Protein AF-A0A935QU55-F1 (afdb_monomer_lite)

Structure (mmCIF, N/CA/C/O backbone):
data_AF-A0A935QU55-F1
#
_entry.id   AF-A0A935QU55-F1
#
loop_
_atom_site.group_PDB
_atom_site.id
_atom_site.type_symbol
_atom_site.label_atom_id
_atom_site.label_alt_id
_atom_site.label_comp_id
_atom_site.label_asym_id
_atom_site.label_entity_id
_atom_site.label_seq_id
_atom_site.pdbx_PDB_ins_code
_atom_site.Cartn_x
_atom_site.Cartn_y
_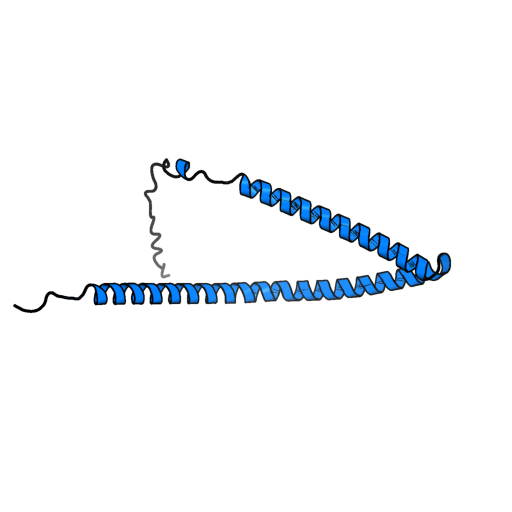atom_site.Cartn_z
_atom_site.occupancy
_atom_site.B_iso_or_equiv
_atom_site.auth_seq_id
_atom_site.auth_comp_id
_atom_site.auth_asym_id
_atom_site.auth_atom_id
_atom_site.pdbx_PDB_model_num
ATOM 1 N N . MET A 1 1 ? -25.331 12.089 71.304 1.00 41.28 1 MET A N 1
ATOM 2 C CA . MET A 1 1 ? -25.604 12.658 69.969 1.00 41.28 1 MET A CA 1
ATOM 3 C C . MET A 1 1 ? -24.265 12.873 69.279 1.00 41.28 1 MET A C 1
ATOM 5 O O . MET A 1 1 ? -23.640 13.890 69.527 1.00 41.28 1 MET A O 1
ATOM 9 N N . ALA A 1 2 ? -23.755 11.894 68.534 1.00 47.22 2 ALA A N 1
ATOM 10 C CA . ALA A 1 2 ? -22.492 12.050 67.809 1.00 47.22 2 ALA A CA 1
ATOM 11 C C . ALA A 1 2 ? -22.422 11.027 66.672 1.00 47.22 2 ALA A C 1
ATOM 13 O O . ALA A 1 2 ? -21.916 9.934 66.881 1.00 47.22 2 ALA A O 1
ATOM 14 N N . GLN A 1 3 ? -22.991 11.348 65.506 1.00 45.97 3 GLN A N 1
ATOM 15 C CA . GLN A 1 3 ? -22.664 10.676 64.240 1.00 45.97 3 GLN A CA 1
ATOM 16 C C . GLN A 1 3 ? -23.390 11.362 63.079 1.00 45.97 3 GLN A C 1
ATOM 18 O O . GLN A 1 3 ? -24.391 10.865 62.576 1.00 45.97 3 GLN A O 1
ATOM 23 N N . GLN A 1 4 ? -22.927 12.542 62.668 1.00 50.06 4 GLN A N 1
ATOM 24 C CA . GLN A 1 4 ? -23.382 13.120 61.400 1.00 50.06 4 GLN A CA 1
ATOM 25 C C . GLN A 1 4 ? -22.373 14.113 60.821 1.00 50.06 4 GLN A C 1
ATOM 27 O O . GLN A 1 4 ? -22.711 15.214 60.423 1.00 50.06 4 GLN A O 1
ATOM 32 N N . GLU A 1 5 ? -21.116 13.688 60.736 1.00 47.00 5 GLU A N 1
ATOM 33 C CA . GLU A 1 5 ? -20.174 14.238 59.761 1.00 47.00 5 GLU A CA 1
ATOM 34 C C . GLU A 1 5 ? -19.566 13.061 58.999 1.00 47.00 5 GLU A C 1
ATOM 36 O O . GLU A 1 5 ? -18.398 12.709 59.142 1.00 47.00 5 GLU A O 1
ATOM 41 N N . LEU A 1 6 ? -20.400 12.378 58.208 1.00 55.19 6 LEU A N 1
ATOM 42 C CA . LEU A 1 6 ? -19.879 11.591 57.094 1.00 55.19 6 LEU A CA 1
ATOM 43 C C . LEU A 1 6 ? -19.304 12.610 56.110 1.00 55.19 6 LEU A C 1
ATOM 45 O O . LEU A 1 6 ? -20.033 13.205 55.320 1.00 55.19 6 LEU A O 1
ATOM 49 N N . SER A 1 7 ? -18.007 12.873 56.276 1.00 61.59 7 SER A N 1
ATOM 50 C CA . SER A 1 7 ? -17.203 13.795 55.483 1.00 61.59 7 SER A CA 1
ATOM 51 C C . SER A 1 7 ? -17.566 13.677 54.006 1.00 61.59 7 SER A C 1
ATOM 53 O O . SER A 1 7 ? -17.504 12.593 53.424 1.00 61.59 7 SER A O 1
ATOM 55 N N . VAL A 1 8 ? -17.888 14.807 53.379 1.00 64.75 8 VAL A N 1
ATOM 56 C CA . VAL A 1 8 ? -18.099 14.932 51.927 1.00 64.75 8 VAL A CA 1
ATOM 57 C C . VAL A 1 8 ? -16.943 14.289 51.140 1.00 64.75 8 VAL A C 1
ATOM 59 O O . VAL A 1 8 ? -17.157 13.743 50.058 1.00 64.75 8 VAL A O 1
ATOM 62 N N . SER A 1 9 ? -15.734 14.236 51.716 1.00 65.50 9 SER A N 1
ATOM 63 C CA . SER A 1 9 ? -14.580 13.560 51.115 1.00 65.50 9 SER A CA 1
ATOM 64 C C . SER A 1 9 ? -14.739 12.035 51.015 1.00 65.50 9 SER A C 1
ATOM 66 O O . SER A 1 9 ? -14.249 11.445 50.057 1.00 65.50 9 SER A O 1
ATOM 68 N N . GLN A 1 10 ? -15.450 11.382 51.942 1.00 69.50 10 GLN A N 1
ATOM 69 C CA . GLN A 1 10 ? -15.731 9.941 51.864 1.00 69.50 10 GLN A CA 1
ATOM 70 C C . GLN A 1 10 ? -16.739 9.613 50.759 1.00 69.50 10 GLN A C 1
ATOM 72 O O . GLN A 1 10 ? -16.643 8.559 50.132 1.00 69.50 10 GLN A O 1
ATOM 77 N N . ILE A 1 11 ? -17.688 10.514 50.495 1.00 75.06 11 ILE A N 1
ATOM 78 C CA . ILE A 1 11 ? -18.664 10.357 49.411 1.00 75.06 11 ILE A CA 1
ATOM 79 C C . ILE A 1 11 ? -17.966 10.530 48.060 1.00 75.06 11 ILE A C 1
ATOM 81 O O . ILE A 1 11 ? -18.133 9.689 47.183 1.00 75.06 11 ILE A O 1
ATOM 85 N N . ILE A 1 12 ? -17.125 11.560 47.916 1.00 75.38 12 ILE A N 1
ATOM 86 C CA . ILE A 1 12 ? -16.336 11.788 46.696 1.00 75.38 12 ILE A CA 1
ATOM 87 C C . ILE A 1 12 ? -15.397 10.607 46.430 1.00 75.38 12 ILE A C 1
ATOM 89 O O . ILE A 1 12 ? -15.357 10.125 45.304 1.00 75.38 12 ILE A O 1
ATOM 93 N N . SER A 1 13 ? -14.714 10.085 47.457 1.00 74.81 13 SER A N 1
ATOM 94 C CA . SER A 1 13 ? -13.863 8.893 47.314 1.00 74.81 13 SER A CA 1
ATOM 95 C C . SER A 1 13 ? -14.654 7.695 46.789 1.00 74.81 13 SER A C 1
ATOM 97 O O . SER A 1 13 ? -14.228 7.060 45.835 1.00 74.81 13 SER A O 1
ATOM 99 N N . ARG A 1 14 ? -15.848 7.430 47.337 1.00 74.88 14 ARG A N 1
ATOM 100 C CA . ARG A 1 14 ? -16.702 6.324 46.874 1.00 74.88 14 ARG A CA 1
ATOM 101 C C . ARG A 1 14 ? -17.232 6.515 45.456 1.00 74.88 14 ARG A C 1
ATOM 103 O O . ARG A 1 14 ? -17.393 5.533 44.741 1.00 74.88 14 ARG A O 1
ATOM 110 N N . VAL A 1 15 ? -17.523 7.751 45.054 1.00 77.69 15 VAL A N 1
ATOM 111 C CA . VAL A 1 15 ? -17.960 8.068 43.687 1.00 77.69 15 VAL A CA 1
ATOM 112 C C . VAL A 1 15 ? -16.808 7.869 42.704 1.00 77.69 15 VAL A C 1
ATOM 114 O O . VAL A 1 15 ? -17.007 7.241 41.671 1.00 77.69 15 VAL A O 1
ATOM 117 N N . VAL A 1 16 ? -15.600 8.328 43.043 1.00 79.00 16 VAL A N 1
ATOM 118 C CA . VAL A 1 16 ? -14.394 8.117 42.227 1.00 79.00 16 VAL A CA 1
ATOM 119 C C . VAL A 1 16 ? -14.055 6.630 42.116 1.00 79.00 16 VAL A C 1
ATOM 121 O O . VAL A 1 16 ? -13.799 6.165 41.010 1.00 79.00 16 VAL A O 1
ATOM 124 N N . ASP A 1 17 ? -14.142 5.870 43.210 1.00 81.00 17 ASP A N 1
ATOM 125 C CA . ASP A 1 17 ? -13.927 4.418 43.193 1.00 81.00 17 ASP A CA 1
ATOM 126 C C . ASP A 1 17 ? -14.980 3.695 42.334 1.00 81.00 17 ASP A C 1
ATOM 128 O O . ASP A 1 17 ? -14.648 2.796 41.562 1.00 81.00 17 ASP A O 1
ATOM 132 N N . ALA A 1 18 ? -16.249 4.115 42.399 1.00 75.19 18 ALA A N 1
ATOM 133 C CA . ALA A 1 18 ? -17.320 3.548 41.577 1.00 75.19 18 ALA A CA 1
ATOM 134 C C . ALA A 1 18 ? -17.167 3.883 40.080 1.00 75.19 18 ALA A C 1
ATOM 136 O O . ALA A 1 18 ? -17.412 3.026 39.230 1.00 75.19 18 ALA A O 1
ATOM 137 N N . LEU A 1 19 ? -16.731 5.105 39.750 1.00 73.56 19 LEU A N 1
ATOM 138 C CA . LEU A 1 19 ? -16.392 5.516 38.382 1.00 73.56 19 LEU A CA 1
ATOM 139 C C . LEU A 1 19 ? -15.165 4.764 37.855 1.00 73.56 19 LEU A C 1
ATOM 141 O O . LEU A 1 19 ? -15.168 4.334 36.704 1.00 73.56 19 LEU A O 1
ATOM 145 N N . GLY A 1 20 ? -14.147 4.569 38.696 1.00 78.12 20 GLY A N 1
ATOM 146 C CA . GLY A 1 20 ? -12.972 3.761 38.378 1.00 78.12 20 GLY A CA 1
ATOM 147 C C . GLY A 1 20 ? -13.358 2.324 38.036 1.00 78.12 20 GLY A C 1
ATOM 148 O O . GLY A 1 20 ? -12.997 1.836 36.969 1.00 78.12 20 GLY A O 1
ATOM 149 N N . ALA A 1 21 ? -14.190 1.696 38.871 1.00 79.31 21 ALA A N 1
ATOM 150 C CA . ALA A 1 21 ? -14.698 0.349 38.624 1.00 79.31 21 ALA A CA 1
ATOM 151 C C . ALA A 1 21 ? -15.539 0.257 37.337 1.00 79.31 21 ALA A C 1
ATOM 153 O O . ALA A 1 21 ? -15.423 -0.717 36.599 1.00 79.31 21 ALA A O 1
ATOM 154 N N . GLN A 1 22 ? -16.360 1.267 37.022 1.00 77.44 22 GLN A N 1
ATOM 155 C CA . GLN A 1 22 ? -17.114 1.308 35.761 1.00 77.44 22 GLN A CA 1
ATOM 156 C C . GLN A 1 22 ? -16.216 1.452 34.530 1.00 77.44 22 GLN A C 1
ATOM 158 O O . GLN A 1 22 ? -16.452 0.785 33.523 1.00 77.44 22 GLN A O 1
ATOM 163 N N . LEU A 1 23 ? -15.199 2.312 34.597 1.00 76.19 23 LEU A N 1
ATOM 164 C CA . LEU A 1 23 ? -14.233 2.499 33.516 1.00 76.19 23 LEU A CA 1
ATOM 165 C C . LEU A 1 23 ? -13.395 1.242 33.290 1.00 76.19 23 LEU A C 1
ATOM 167 O O . LEU A 1 23 ? -13.126 0.891 32.145 1.00 76.19 23 LEU A O 1
ATOM 171 N N . GLU A 1 24 ? -13.015 0.548 34.359 1.00 84.00 24 GLU A N 1
ATOM 172 C CA . GLU A 1 24 ? -12.276 -0.711 34.283 1.00 84.00 24 GLU A CA 1
ATOM 173 C C . GLU A 1 24 ? -13.118 -1.806 33.613 1.00 84.00 24 GLU A C 1
ATOM 175 O O . GLU A 1 24 ? -12.647 -2.459 32.683 1.00 84.00 24 GLU A O 1
ATOM 180 N N . LEU A 1 25 ? -14.403 -1.902 33.966 1.00 82.12 25 LEU A N 1
ATOM 181 C CA . LEU A 1 25 ? -15.357 -2.825 33.343 1.00 82.12 25 LEU A CA 1
ATOM 182 C C . LEU A 1 25 ? -15.588 -2.507 31.858 1.00 82.12 25 LEU A C 1
ATOM 184 O O . LEU A 1 25 ? -15.609 -3.411 31.023 1.00 82.12 25 LEU A O 1
ATOM 188 N N . GLN A 1 26 ? -15.718 -1.223 31.503 1.00 77.38 26 GLN A N 1
ATOM 189 C CA . GLN A 1 26 ? -15.825 -0.797 30.103 1.00 77.38 26 GLN A CA 1
ATOM 190 C C . GLN A 1 26 ? -14.535 -1.059 29.322 1.00 77.38 26 GLN A C 1
ATOM 192 O O . GLN A 1 26 ? -14.600 -1.490 28.175 1.00 77.38 26 GLN A O 1
ATOM 197 N N . ALA A 1 27 ? -13.366 -0.848 29.927 1.00 75.50 27 ALA A N 1
ATOM 198 C CA . ALA A 1 27 ? -12.081 -1.132 29.301 1.00 75.50 27 ALA A CA 1
ATOM 199 C C . ALA A 1 27 ? -11.865 -2.638 29.092 1.00 75.50 27 ALA A C 1
ATOM 201 O O . ALA A 1 27 ? -11.277 -3.041 28.087 1.00 75.50 27 ALA A O 1
ATOM 202 N N . GLU A 1 28 ? -12.342 -3.471 30.014 1.00 80.56 28 GLU A N 1
ATOM 203 C CA . GLU A 1 28 ? -12.268 -4.927 29.915 1.00 80.56 28 GLU A CA 1
ATOM 204 C C . GLU A 1 28 ? -13.215 -5.472 28.837 1.00 80.56 28 GLU A C 1
ATOM 206 O O . GLU A 1 28 ? -12.783 -6.255 27.991 1.00 80.56 28 GLU A O 1
ATOM 211 N N . LEU A 1 29 ? -14.454 -4.972 28.772 1.00 78.94 29 LEU A N 1
ATOM 212 C CA . LEU A 1 29 ? -15.395 -5.250 27.678 1.00 78.94 29 LEU A CA 1
ATOM 213 C C . LEU A 1 29 ? -14.845 -4.799 26.323 1.00 78.94 29 LEU A C 1
ATOM 215 O O . LEU A 1 29 ? -14.841 -5.576 25.371 1.00 78.94 29 LEU A O 1
ATOM 219 N N . PHE A 1 30 ? -14.307 -3.581 26.252 1.00 74.56 30 PHE A N 1
ATOM 220 C CA . PHE A 1 30 ? -13.718 -3.039 25.031 1.00 74.56 30 PHE A CA 1
ATOM 221 C C . PHE A 1 30 ? -12.510 -3.859 24.569 1.00 74.56 30 PHE A C 1
ATOM 223 O O . PHE A 1 30 ? -12.366 -4.130 23.380 1.00 74.56 30 PHE A O 1
ATOM 230 N N . LYS A 1 31 ? -11.657 -4.314 25.496 1.00 76.50 31 LYS A N 1
ATOM 231 C CA . LYS A 1 31 ? -10.545 -5.226 25.191 1.00 76.50 31 LYS A CA 1
ATOM 232 C C . LYS A 1 31 ? -11.029 -6.593 24.726 1.00 76.50 31 LYS A C 1
ATOM 234 O O . LYS A 1 31 ? -10.454 -7.130 23.782 1.00 76.50 31 LYS A O 1
ATOM 239 N N . ALA A 1 32 ? -12.047 -7.158 25.369 1.00 78.75 32 ALA A N 1
ATOM 240 C CA . ALA A 1 32 ? -12.604 -8.449 24.984 1.00 78.75 32 ALA A CA 1
ATOM 241 C C . ALA A 1 32 ? -13.173 -8.387 23.558 1.00 78.75 32 ALA A C 1
ATOM 243 O O . ALA A 1 32 ? -12.802 -9.203 22.711 1.00 78.75 32 ALA A O 1
ATOM 244 N N . GLU A 1 33 ? -13.963 -7.353 23.268 1.00 74.69 33 GLU A N 1
ATOM 245 C CA . GLU A 1 33 ? -14.580 -7.113 21.963 1.00 74.69 33 GLU A CA 1
ATOM 246 C C . GLU A 1 33 ? -13.532 -6.800 20.881 1.00 74.69 33 GLU A C 1
ATOM 248 O O . GLU A 1 33 ? -13.571 -7.385 19.797 1.00 74.69 33 GLU A O 1
ATOM 253 N N . LEU A 1 34 ? -12.510 -5.990 21.194 1.00 76.19 34 LEU A N 1
ATOM 254 C CA . LEU A 1 34 ? -11.364 -5.762 20.307 1.00 76.19 34 LEU A CA 1
ATOM 255 C C . LEU A 1 34 ? -10.561 -7.029 20.045 1.00 76.19 34 LEU A C 1
ATOM 257 O O . LEU A 1 34 ? -10.130 -7.232 18.917 1.00 76.19 34 LEU A O 1
ATOM 261 N N . SER A 1 35 ? -10.327 -7.875 21.049 1.00 78.94 35 SER A N 1
ATOM 262 C CA . SER A 1 35 ? -9.543 -9.102 20.867 1.00 78.94 35 SER A CA 1
ATOM 263 C C . SER A 1 35 ? -10.266 -10.095 19.958 1.00 78.94 35 SER A C 1
ATOM 265 O O . SER A 1 35 ? -9.653 -10.711 19.084 1.00 78.94 35 SER A O 1
ATOM 267 N N . GLN A 1 36 ? -11.586 -10.189 20.108 1.00 73.31 36 GLN A N 1
ATOM 268 C CA . GLN A 1 36 ? -12.427 -11.083 19.328 1.00 73.31 36 GLN A CA 1
ATOM 269 C C . GLN A 1 36 ? -12.619 -10.547 17.902 1.00 73.31 36 GLN A C 1
ATOM 271 O O . GLN A 1 36 ? -12.514 -11.301 16.928 1.00 73.31 36 GLN A O 1
ATOM 276 N N . GLY A 1 37 ? -12.780 -9.228 17.768 1.00 71.56 37 GLY A N 1
ATOM 277 C CA . GLY A 1 37 ? -12.771 -8.530 16.486 1.00 71.56 37 GLY A CA 1
ATOM 278 C C . GLY A 1 37 ? -11.423 -8.630 15.768 1.00 71.56 37 GLY A C 1
ATOM 279 O O . GLY A 1 37 ? -11.386 -8.952 14.588 1.00 71.56 37 GLY A O 1
ATOM 280 N N . MET A 1 38 ? -10.296 -8.445 16.462 1.00 72.06 38 MET A N 1
ATOM 281 C CA . MET A 1 38 ? -8.955 -8.558 15.871 1.00 72.06 38 MET A CA 1
ATOM 282 C C . MET A 1 38 ? -8.619 -9.981 15.451 1.00 72.06 38 MET A C 1
ATOM 284 O O . MET A 1 38 ? -7.957 -10.142 14.434 1.00 72.06 38 MET A O 1
ATOM 288 N N . SER A 1 39 ? -9.038 -11.009 16.191 1.00 77.94 39 SER A N 1
ATOM 289 C CA . SER A 1 39 ? -8.729 -12.398 15.827 1.00 77.94 39 SER A CA 1
ATOM 290 C C . SER A 1 39 ? -9.393 -12.804 14.509 1.00 77.94 39 SER A C 1
ATOM 292 O O . SER A 1 39 ? -8.743 -13.400 13.649 1.00 77.94 39 SER A O 1
ATOM 294 N N . THR A 1 40 ? -10.654 -12.414 14.324 1.00 77.50 40 THR A N 1
ATOM 295 C CA . THR A 1 40 ? -11.404 -12.661 13.086 1.00 77.50 40 THR A CA 1
ATOM 296 C C . THR A 1 40 ? -10.869 -11.815 11.929 1.00 77.50 40 THR A C 1
ATOM 298 O O . THR A 1 40 ? -10.565 -12.355 10.868 1.00 77.50 40 THR A O 1
ATOM 301 N N . LEU A 1 41 ? -10.606 -10.522 12.156 1.00 73.00 41 LEU A N 1
ATOM 302 C CA . LEU A 1 41 ? -9.975 -9.661 11.149 1.00 73.00 41 LEU A CA 1
ATOM 303 C C . LEU A 1 41 ? -8.578 -10.157 10.756 1.00 73.00 41 LEU A C 1
ATOM 305 O O . LEU A 1 41 ? -8.211 -10.101 9.589 1.00 73.00 41 LEU A O 1
ATOM 309 N N . ALA A 1 42 ? -7.791 -10.653 11.712 1.00 73.88 42 ALA A N 1
ATOM 310 C CA . ALA A 1 42 ? -6.465 -11.197 11.448 1.00 73.88 42 ALA A CA 1
ATOM 311 C C . ALA A 1 42 ? -6.539 -12.470 10.599 1.00 73.88 42 ALA A C 1
ATOM 313 O O . ALA A 1 42 ? -5.722 -12.629 9.695 1.00 73.88 42 ALA A O 1
ATOM 314 N N . GLN A 1 43 ? -7.518 -13.347 10.843 1.00 82.12 43 GLN A N 1
ATOM 315 C CA . GLN A 1 43 ? -7.738 -14.538 10.019 1.00 82.12 43 GLN A CA 1
ATOM 316 C C . GLN A 1 43 ? -8.112 -14.202 8.576 1.00 82.12 43 GLN A C 1
ATOM 318 O O . GLN A 1 43 ? -7.645 -14.896 7.678 1.00 82.12 43 GLN A O 1
ATOM 323 N N . ASP A 1 44 ? -8.864 -13.127 8.344 1.00 79.50 44 ASP A N 1
ATOM 324 C CA . ASP A 1 44 ? -9.236 -12.692 6.992 1.00 79.50 44 ASP A CA 1
ATOM 325 C C . ASP A 1 44 ? -8.126 -11.886 6.300 1.00 79.50 44 ASP A C 1
ATOM 327 O O . ASP A 1 44 ? -7.896 -12.005 5.093 1.00 79.50 44 ASP A O 1
ATOM 331 N N . LEU A 1 45 ? -7.378 -11.085 7.061 1.00 83.69 45 LEU A N 1
ATOM 332 C CA . LEU A 1 45 ? -6.267 -10.295 6.539 1.00 83.69 45 LEU A CA 1
ATOM 333 C C . LEU A 1 45 ? -5.044 -11.147 6.205 1.00 83.69 45 LEU A C 1
ATOM 335 O O . LEU A 1 45 ? -4.303 -10.792 5.292 1.00 83.69 45 LEU A O 1
ATOM 339 N N . LEU A 1 46 ? -4.809 -12.254 6.910 1.00 84.44 46 LEU A N 1
ATOM 340 C CA . LEU A 1 46 ? -3.645 -13.110 6.685 1.00 84.44 46 LEU A CA 1
ATOM 341 C C . LEU A 1 46 ? -3.589 -13.709 5.262 1.00 84.44 46 LEU A C 1
ATOM 343 O O . LEU A 1 46 ? -2.565 -13.524 4.596 1.00 84.44 46 LEU A O 1
ATOM 347 N N . PRO A 1 47 ? -4.644 -14.366 4.732 1.00 84.12 47 PRO A N 1
ATOM 348 C CA . PRO A 1 47 ? -4.653 -14.848 3.355 1.00 84.12 47 PRO A CA 1
ATOM 349 C C . PRO A 1 47 ? -4.635 -13.693 2.350 1.00 84.12 47 PRO A C 1
ATOM 351 O O . PRO A 1 47 ? -3.995 -13.818 1.309 1.00 84.12 47 PRO A O 1
ATOM 354 N N . MET A 1 48 ? -5.260 -12.553 2.664 1.00 81.50 48 MET A N 1
ATOM 355 C CA . MET A 1 48 ? -5.229 -11.358 1.813 1.00 81.50 48 MET A CA 1
ATOM 356 C C . MET A 1 48 ? -3.809 -10.781 1.697 1.00 81.50 48 MET A C 1
ATOM 358 O O . MET A 1 48 ? -3.357 -10.441 0.604 1.00 81.50 48 MET A O 1
ATOM 362 N N . ALA A 1 49 ? -3.075 -10.714 2.809 1.00 82.25 49 ALA A N 1
ATOM 363 C CA . ALA A 1 49 ? -1.695 -10.247 2.858 1.00 82.25 49 ALA A CA 1
ATOM 364 C C . ALA A 1 49 ? -0.751 -11.208 2.123 1.00 82.25 49 ALA A C 1
ATOM 366 O O . ALA A 1 49 ? 0.086 -10.765 1.337 1.00 82.25 49 ALA A O 1
ATOM 367 N N . LEU A 1 50 ? -0.925 -12.520 2.315 1.00 88.81 50 LEU A N 1
ATOM 368 C CA . LEU A 1 50 ? -0.201 -13.553 1.569 1.00 88.81 50 LEU A CA 1
ATOM 369 C C . LEU A 1 50 ? -0.478 -13.458 0.067 1.00 88.81 50 LEU A C 1
ATOM 371 O O . LEU A 1 50 ? 0.462 -13.418 -0.725 1.00 88.81 50 LEU A O 1
ATOM 375 N N . ALA A 1 51 ? -1.747 -13.361 -0.330 1.00 85.75 51 ALA A N 1
ATOM 376 C CA . ALA A 1 51 ? -2.135 -13.187 -1.725 1.00 85.75 51 ALA A CA 1
ATOM 377 C C . ALA A 1 51 ? -1.514 -11.915 -2.317 1.00 85.75 51 ALA A C 1
ATOM 379 O O . ALA A 1 51 ? -0.946 -11.965 -3.405 1.00 85.75 51 ALA A O 1
ATOM 380 N N . GLY A 1 52 ? -1.539 -10.801 -1.579 1.00 88.12 52 GLY A N 1
ATOM 381 C CA . GLY A 1 52 ? -0.892 -9.551 -1.974 1.00 88.12 52 GLY A CA 1
ATOM 382 C C . GLY A 1 52 ? 0.619 -9.695 -2.168 1.00 88.12 52 GLY A C 1
ATOM 383 O O . GLY A 1 52 ? 1.154 -9.230 -3.175 1.00 88.12 52 GLY A O 1
ATOM 384 N N . ALA A 1 53 ? 1.308 -10.391 -1.260 1.00 85.56 53 ALA A N 1
ATOM 385 C CA . ALA A 1 53 ? 2.744 -10.642 -1.363 1.00 85.56 53 ALA A CA 1
ATOM 386 C C . ALA A 1 53 ? 3.095 -11.514 -2.582 1.00 85.56 53 ALA A C 1
ATOM 388 O O . ALA A 1 53 ? 3.984 -11.160 -3.358 1.00 85.56 53 ALA A O 1
ATOM 389 N N . PHE A 1 54 ? 2.368 -12.615 -2.798 1.00 89.19 54 PHE A N 1
ATOM 390 C CA . PHE A 1 54 ? 2.553 -13.480 -3.968 1.00 89.19 54 PHE A CA 1
ATOM 391 C C . PHE A 1 54 ? 2.244 -12.755 -5.277 1.00 89.19 54 PHE A C 1
ATOM 393 O O . PHE A 1 54 ? 2.984 -12.901 -6.251 1.00 89.19 54 PHE A O 1
ATOM 400 N N . PHE A 1 55 ? 1.192 -11.939 -5.299 1.00 90.31 55 PHE A N 1
ATOM 401 C CA . PHE A 1 55 ? 0.841 -11.139 -6.466 1.00 90.31 55 PHE A CA 1
ATOM 402 C C . PHE A 1 55 ? 1.927 -10.105 -6.775 1.00 90.31 55 PHE A C 1
ATOM 404 O O . PHE A 1 55 ? 2.346 -9.979 -7.924 1.00 90.31 55 PHE A O 1
ATOM 411 N N . GLY A 1 56 ? 2.447 -9.421 -5.751 1.00 89.12 56 GLY A N 1
ATOM 412 C CA . GLY A 1 56 ? 3.569 -8.495 -5.891 1.00 89.12 56 GLY A CA 1
ATOM 413 C C . GLY A 1 56 ? 4.825 -9.180 -6.430 1.00 89.12 56 GLY A C 1
ATOM 414 O O . GLY A 1 56 ? 5.483 -8.652 -7.325 1.00 89.12 56 GLY A O 1
ATOM 415 N N . LEU A 1 57 ? 5.128 -10.386 -5.950 1.00 90.31 57 LEU A N 1
ATOM 416 C CA . LEU A 1 57 ? 6.282 -11.159 -6.406 1.00 90.31 57 LEU A CA 1
ATOM 417 C C . LEU A 1 57 ? 6.114 -11.653 -7.851 1.00 90.31 57 LEU A C 1
ATOM 419 O O . LEU A 1 57 ? 7.037 -11.539 -8.653 1.00 90.31 57 LEU A O 1
ATOM 423 N N . GLY A 1 58 ? 4.927 -12.135 -8.224 1.00 89.00 58 GLY A N 1
ATOM 424 C CA . GLY A 1 58 ? 4.617 -12.491 -9.611 1.00 89.00 58 GLY A CA 1
ATOM 425 C C . GLY A 1 58 ? 4.689 -11.284 -10.548 1.00 89.00 58 GLY A C 1
ATOM 426 O O . GLY A 1 58 ? 5.221 -11.379 -11.653 1.00 89.00 58 GLY A O 1
ATOM 427 N N . TYR A 1 59 ? 4.219 -10.127 -10.086 1.00 88.94 59 TYR A N 1
ATOM 428 C CA . TYR A 1 59 ? 4.247 -8.882 -10.841 1.00 88.94 59 TYR A CA 1
ATOM 429 C C . TYR A 1 59 ? 5.667 -8.363 -11.101 1.00 88.94 59 TYR A C 1
ATOM 431 O O . TYR A 1 59 ? 5.977 -7.944 -12.221 1.00 88.94 59 TYR A O 1
ATOM 439 N N . THR A 1 60 ? 6.552 -8.406 -10.100 1.00 88.75 60 THR A N 1
ATOM 440 C CA . THR A 1 60 ? 7.957 -8.012 -10.283 1.00 88.75 60 THR A CA 1
ATOM 441 C C . THR A 1 60 ? 8.668 -8.959 -11.240 1.00 88.75 60 THR A C 1
ATOM 443 O O . THR A 1 60 ? 9.369 -8.495 -12.138 1.00 88.75 60 THR A O 1
ATOM 446 N N . LEU A 1 61 ? 8.420 -10.267 -11.129 1.00 90.44 61 LEU A N 1
ATOM 447 C CA . LEU A 1 61 ? 8.966 -11.265 -12.049 1.00 90.44 61 LEU A CA 1
ATOM 448 C C . LEU A 1 61 ? 8.479 -11.043 -13.487 1.00 90.44 61 LEU A C 1
ATOM 450 O O . LEU A 1 61 ? 9.285 -11.043 -14.416 1.00 90.44 61 LEU A O 1
ATOM 454 N N . ALA A 1 62 ? 7.181 -10.789 -13.669 1.00 88.00 62 ALA A N 1
ATOM 455 C CA . ALA A 1 62 ? 6.599 -10.465 -14.969 1.00 88.00 62 ALA A CA 1
ATOM 456 C C . ALA A 1 62 ? 7.191 -9.172 -15.547 1.00 88.00 62 ALA A C 1
ATOM 458 O O . ALA A 1 62 ? 7.551 -9.134 -16.722 1.00 88.00 62 ALA A O 1
ATOM 459 N N . SER A 1 63 ? 7.363 -8.139 -14.717 1.00 88.56 63 SER A N 1
ATOM 460 C CA . SER A 1 63 ? 7.979 -6.873 -15.124 1.00 88.56 63 SER A CA 1
ATOM 461 C C . SER A 1 63 ? 9.423 -7.075 -15.582 1.00 88.56 63 SER A C 1
ATOM 463 O O . SER A 1 63 ? 9.786 -6.615 -16.659 1.00 88.56 63 SER A O 1
ATOM 465 N N . VAL A 1 64 ? 10.235 -7.817 -14.825 1.00 87.38 64 VAL A N 1
ATOM 466 C CA . VAL A 1 64 ? 11.621 -8.144 -15.204 1.00 87.38 64 VAL A CA 1
ATOM 467 C C . VAL A 1 64 ? 11.662 -8.973 -16.489 1.00 87.38 64 VAL A C 1
ATOM 469 O O . VAL A 1 64 ? 12.455 -8.678 -17.382 1.00 87.38 64 VAL A O 1
ATOM 472 N N . GLY A 1 65 ? 10.780 -9.966 -16.625 1.00 87.31 65 GLY A N 1
ATOM 473 C CA . GLY A 1 65 ? 10.640 -10.753 -17.850 1.00 87.31 65 GLY A CA 1
ATOM 474 C C . GLY A 1 65 ? 10.294 -9.885 -19.063 1.00 87.31 65 GLY A C 1
ATOM 475 O O . GLY A 1 65 ? 10.882 -10.053 -20.130 1.00 87.31 65 GLY A O 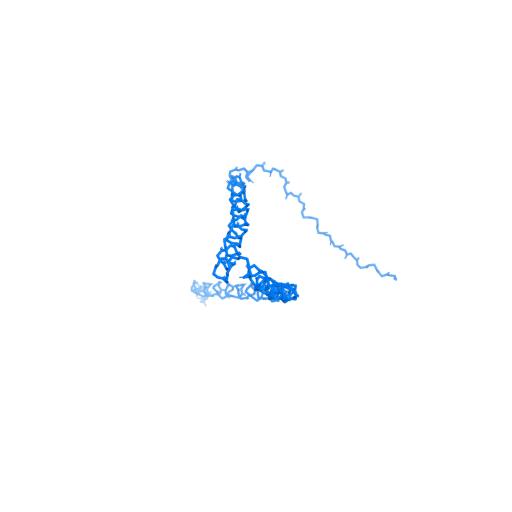1
ATOM 476 N N . PHE A 1 66 ? 9.410 -8.901 -18.888 1.00 86.38 66 PHE A N 1
ATOM 477 C CA . PHE A 1 66 ? 9.053 -7.948 -19.936 1.00 86.38 66 PHE A CA 1
ATOM 478 C C . PHE A 1 66 ? 10.232 -7.024 -20.280 1.00 86.38 66 PHE A C 1
ATOM 480 O O . PHE A 1 66 ? 10.529 -6.843 -21.459 1.00 86.38 66 PHE A O 1
ATOM 487 N N . VAL A 1 67 ? 10.980 -6.519 -19.285 1.00 88.44 67 VAL A N 1
ATOM 488 C CA . VAL A 1 67 ? 12.213 -5.739 -19.524 1.00 88.44 67 VAL A CA 1
ATOM 489 C C . VAL A 1 67 ? 13.193 -6.557 -20.362 1.00 88.44 67 VAL A C 1
ATOM 491 O O . VAL A 1 67 ? 13.717 -6.057 -21.353 1.00 88.44 67 VAL A O 1
ATOM 494 N N . LEU A 1 68 ? 13.433 -7.816 -19.988 1.00 87.75 68 LEU A N 1
ATOM 495 C CA . LEU A 1 68 ? 14.353 -8.715 -20.690 1.00 87.75 68 LEU A CA 1
ATOM 496 C C . LEU A 1 68 ? 13.888 -9.018 -22.120 1.00 87.75 68 LEU A C 1
ATOM 498 O O . LEU A 1 68 ? 14.714 -9.081 -23.030 1.00 87.75 68 LEU A O 1
ATOM 502 N N . ALA A 1 69 ? 12.580 -9.160 -22.342 1.00 86.00 69 ALA A N 1
ATOM 503 C CA . ALA A 1 69 ? 12.015 -9.335 -23.676 1.00 86.00 69 ALA A CA 1
ATOM 504 C C . ALA A 1 69 ? 12.217 -8.085 -24.554 1.00 86.00 69 ALA A C 1
ATOM 506 O O . ALA A 1 69 ? 12.626 -8.202 -25.711 1.00 86.00 69 ALA A O 1
ATOM 507 N N . LEU A 1 70 ? 11.996 -6.888 -23.996 1.00 84.00 70 LEU A N 1
ATOM 508 C CA . LEU A 1 70 ? 12.184 -5.607 -24.691 1.00 84.00 70 LEU A CA 1
ATOM 509 C C . LEU A 1 70 ? 13.659 -5.199 -24.810 1.00 84.00 70 LEU A C 1
ATOM 511 O O . LEU A 1 70 ? 14.015 -4.389 -25.667 1.00 84.00 70 LEU A O 1
ATOM 515 N N . ALA A 1 71 ? 14.546 -5.784 -24.005 1.00 85.56 71 ALA A N 1
ATOM 516 C CA . ALA A 1 71 ? 15.970 -5.477 -24.037 1.00 85.56 71 ALA A CA 1
ATOM 517 C C . ALA A 1 71 ? 16.599 -5.744 -25.413 1.00 85.56 71 ALA A C 1
ATOM 519 O O . ALA A 1 71 ? 17.546 -5.058 -25.791 1.00 85.56 71 ALA A O 1
ATOM 520 N N . LYS A 1 72 ? 16.052 -6.693 -26.185 1.00 82.38 72 LYS A N 1
ATOM 521 C CA . LYS A 1 72 ? 16.507 -6.983 -27.552 1.00 82.38 72 LYS A CA 1
ATOM 522 C C . LYS A 1 72 ? 16.189 -5.878 -28.563 1.00 82.38 72 LYS A C 1
ATOM 524 O O . LYS A 1 72 ? 16.883 -5.796 -29.569 1.00 82.38 72 LYS A O 1
ATOM 529 N N . THR A 1 73 ? 15.158 -5.065 -28.334 1.00 86.00 73 THR A N 1
ATOM 530 C CA . THR A 1 73 ? 14.699 -4.055 -29.303 1.00 86.00 73 THR A CA 1
ATOM 531 C C . THR A 1 73 ? 15.151 -2.643 -28.944 1.00 86.00 73 THR A C 1
ATOM 533 O O . THR A 1 73 ? 15.584 -1.905 -29.821 1.00 86.00 73 THR A O 1
ATOM 536 N N . ILE A 1 74 ? 15.080 -2.270 -27.666 1.00 83.06 74 ILE A N 1
ATOM 537 C CA . ILE A 1 74 ? 15.335 -0.900 -27.176 1.00 83.06 74 ILE A CA 1
ATOM 538 C C . ILE A 1 74 ? 16.431 -0.833 -26.099 1.00 83.06 74 ILE A C 1
ATOM 540 O O . ILE A 1 74 ? 16.700 0.234 -25.547 1.00 83.06 74 ILE A O 1
ATOM 544 N N . GLY A 1 75 ? 17.086 -1.959 -25.802 1.00 84.50 75 GLY A N 1
ATOM 545 C CA . GLY A 1 75 ? 18.086 -2.065 -24.740 1.00 84.50 75 GLY A CA 1
ATOM 546 C C . GLY A 1 75 ? 17.468 -2.155 -23.339 1.00 84.50 75 GLY A C 1
ATOM 547 O O . GLY A 1 75 ? 16.308 -1.801 -23.121 1.00 84.50 75 GLY A O 1
ATOM 548 N N . LEU A 1 76 ? 18.249 -2.637 -22.363 1.00 84.62 76 LEU A N 1
ATOM 549 C CA . LEU A 1 76 ? 17.778 -2.817 -20.978 1.00 84.62 76 LEU A CA 1
ATOM 550 C C . LEU A 1 76 ? 17.226 -1.516 -20.381 1.00 84.62 76 LEU A C 1
ATOM 552 O O . LEU A 1 76 ? 16.151 -1.513 -19.786 1.00 84.62 76 LEU A O 1
ATOM 556 N N . TRP A 1 77 ? 17.952 -0.411 -20.564 1.00 82.62 77 TRP A N 1
ATOM 557 C CA . TRP A 1 77 ? 17.576 0.897 -20.030 1.00 82.62 77 TRP A CA 1
ATOM 558 C C . TRP A 1 77 ? 16.244 1.395 -20.600 1.00 82.62 77 TRP A C 1
ATOM 560 O O . TRP A 1 77 ? 15.405 1.878 -19.843 1.00 82.62 77 TRP A O 1
ATOM 570 N N . GLY A 1 78 ? 16.011 1.211 -21.905 1.00 81.88 78 GLY A N 1
ATOM 571 C CA . GLY A 1 78 ? 14.742 1.558 -22.546 1.00 81.88 78 GLY A CA 1
ATOM 572 C C . GLY A 1 78 ? 13.576 0.716 -22.025 1.00 81.88 78 GLY A C 1
ATOM 573 O O . GLY A 1 78 ? 12.510 1.255 -21.733 1.00 81.88 78 GLY A O 1
ATOM 574 N N . GLY A 1 79 ? 13.794 -0.589 -21.827 1.00 83.50 79 GLY A N 1
ATOM 575 C CA . GLY A 1 79 ? 12.799 -1.491 -21.240 1.00 83.50 79 GLY A CA 1
ATOM 576 C C . GLY A 1 79 ? 12.400 -1.087 -19.818 1.00 83.50 79 GLY A C 1
ATOM 577 O O . GLY A 1 79 ? 11.210 -0.957 -19.529 1.00 83.50 79 GLY A O 1
ATOM 578 N N . PHE A 1 80 ? 13.378 -0.821 -18.945 1.00 83.75 80 PHE A N 1
ATOM 579 C CA . PHE A 1 80 ? 13.119 -0.362 -17.575 1.00 83.75 80 PHE A CA 1
ATOM 580 C C . PHE A 1 80 ? 12.356 0.959 -17.535 1.00 83.75 80 PHE A C 1
ATOM 582 O O . PHE A 1 80 ? 11.412 1.094 -16.759 1.00 83.75 80 PHE A O 1
ATOM 589 N N . LEU A 1 81 ? 12.734 1.922 -18.376 1.00 87.88 81 LEU A N 1
ATOM 590 C CA . LEU A 1 81 ? 12.109 3.242 -18.393 1.00 87.88 81 LEU A CA 1
ATOM 591 C 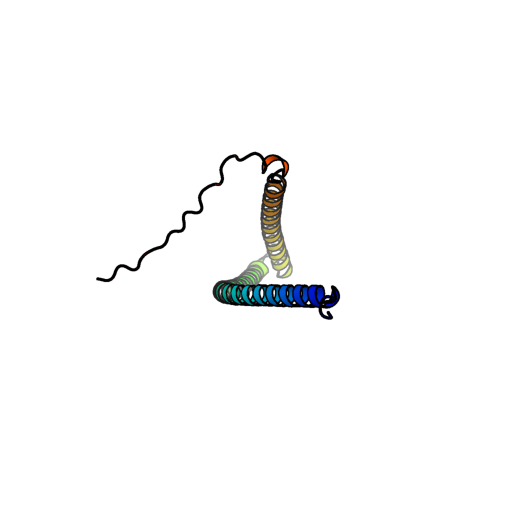C . LEU A 1 81 ? 10.656 3.166 -18.884 1.00 87.88 81 LEU A C 1
ATOM 593 O O . LEU A 1 81 ? 9.777 3.797 -18.304 1.00 87.88 81 LEU A O 1
ATOM 597 N N . LEU A 1 82 ? 10.381 2.328 -19.887 1.00 86.88 82 LEU A N 1
ATOM 598 C CA . LEU A 1 82 ? 9.039 2.137 -20.438 1.00 86.88 82 LEU A CA 1
ATOM 599 C C . LEU A 1 82 ? 8.111 1.403 -19.463 1.00 86.88 82 LEU A C 1
ATOM 601 O O . LEU A 1 82 ? 6.990 1.845 -19.214 1.00 86.88 82 LEU A O 1
ATOM 605 N N . ILE A 1 83 ? 8.587 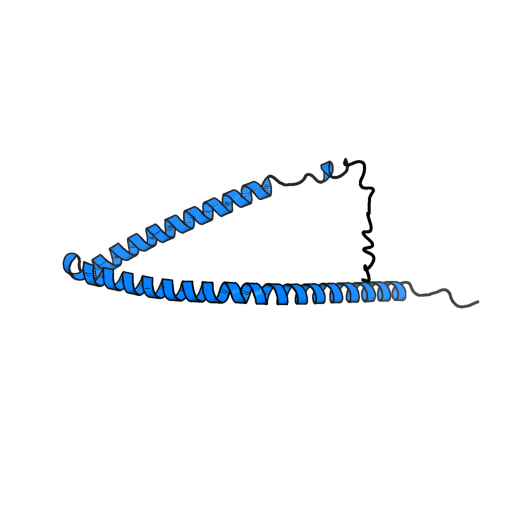0.314 -18.858 1.00 87.88 83 ILE A N 1
ATOM 606 C CA . ILE A 1 83 ? 7.815 -0.444 -17.864 1.00 87.88 83 ILE A CA 1
ATOM 607 C C . ILE A 1 83 ? 7.637 0.372 -16.583 1.00 87.88 83 ILE A C 1
ATOM 609 O O . ILE A 1 83 ? 6.557 0.350 -15.994 1.00 87.88 83 ILE A O 1
ATOM 613 N N . GLY A 1 84 ? 8.654 1.132 -16.174 1.00 84.31 84 GLY A N 1
ATOM 614 C CA . GLY A 1 84 ? 8.576 2.066 -15.054 1.00 84.31 84 GLY A CA 1
ATOM 615 C C . GLY A 1 84 ? 7.547 3.171 -15.291 1.00 84.31 84 GLY A C 1
ATOM 616 O O . GLY A 1 84 ? 6.716 3.426 -14.422 1.00 84.31 84 GLY A O 1
ATOM 617 N N . ALA A 1 85 ? 7.531 3.773 -16.483 1.00 87.75 85 ALA A N 1
ATOM 618 C CA . ALA A 1 85 ? 6.534 4.778 -16.849 1.00 87.75 85 ALA A CA 1
ATOM 619 C C . ALA A 1 85 ? 5.108 4.203 -16.850 1.00 87.75 85 ALA A C 1
ATOM 621 O O . ALA A 1 85 ? 4.192 4.822 -16.308 1.00 87.75 85 ALA A O 1
ATOM 622 N N . LEU A 1 86 ? 4.922 2.995 -17.395 1.00 90.44 86 LEU A N 1
ATOM 623 C CA . LEU A 1 86 ? 3.625 2.319 -17.399 1.00 90.44 86 LEU A CA 1
ATOM 624 C C . LEU A 1 86 ? 3.136 2.030 -15.972 1.00 90.44 86 LEU A C 1
ATOM 626 O O . LEU A 1 86 ? 1.988 2.322 -15.642 1.00 90.44 86 LEU A O 1
ATOM 630 N N . ASN A 1 87 ? 4.028 1.532 -15.114 1.00 86.25 87 ASN A N 1
ATOM 631 C CA . ASN A 1 87 ? 3.775 1.320 -13.691 1.00 86.25 87 ASN A CA 1
ATOM 632 C C . ASN A 1 87 ? 3.325 2.595 -12.979 1.00 86.25 87 ASN A C 1
ATOM 634 O O . ASN A 1 87 ? 2.342 2.588 -12.239 1.00 86.25 87 ASN A O 1
ATOM 638 N N . LEU A 1 88 ? 4.041 3.693 -13.219 1.00 87.69 88 LEU A N 1
ATOM 639 C CA . LEU A 1 88 ? 3.779 4.973 -12.575 1.00 87.69 88 LEU A CA 1
ATOM 640 C C . LEU A 1 88 ? 2.416 5.540 -12.988 1.00 87.69 88 LEU A C 1
ATOM 642 O O . LEU A 1 88 ? 1.667 6.022 -12.140 1.00 87.69 88 LEU A O 1
ATOM 646 N N . LEU A 1 89 ? 2.058 5.416 -14.270 1.00 91.69 89 LEU A N 1
ATOM 647 C CA . LEU A 1 89 ? 0.738 5.798 -14.774 1.00 91.69 89 LEU A CA 1
ATOM 648 C C . LEU A 1 89 ? -0.372 4.946 -14.152 1.00 91.69 89 LEU A C 1
ATOM 650 O O . LEU A 1 89 ? -1.378 5.485 -13.691 1.00 91.69 89 LEU A O 1
ATOM 654 N N . MET A 1 90 ? -0.188 3.626 -14.098 1.00 88.56 90 MET A N 1
ATOM 655 C CA . MET A 1 90 ? -1.183 2.719 -13.523 1.00 88.56 90 MET A CA 1
ATOM 656 C C . MET A 1 90 ? -1.388 2.979 -12.027 1.00 88.56 90 MET A C 1
ATOM 658 O O . MET A 1 90 ? -2.528 3.104 -11.576 1.00 88.56 90 MET A O 1
ATOM 662 N N . GLY A 1 91 ? -0.297 3.146 -11.274 1.00 84.25 91 GLY A N 1
ATOM 663 C CA . GLY A 1 91 ? -0.337 3.509 -9.859 1.00 84.25 91 GLY A CA 1
ATOM 664 C C . GLY A 1 91 ? -1.001 4.867 -9.627 1.00 84.25 91 GLY A C 1
ATOM 665 O O . GLY A 1 91 ? -1.880 4.981 -8.775 1.00 84.25 91 GLY A O 1
ATOM 666 N N . GLY A 1 92 ? -0.656 5.874 -10.435 1.00 87.94 92 GLY A N 1
ATOM 667 C CA . GLY A 1 92 ? -1.247 7.212 -10.364 1.00 87.94 92 GLY A CA 1
ATOM 668 C C . GLY A 1 92 ? -2.758 7.217 -10.609 1.00 87.94 92 GLY A C 1
ATOM 669 O O . GLY A 1 92 ? -3.501 7.832 -9.844 1.00 87.94 92 GLY A O 1
ATOM 670 N N . LEU A 1 93 ? -3.239 6.473 -11.613 1.00 90.50 93 LEU A N 1
ATOM 671 C CA . LEU A 1 93 ? -4.673 6.348 -11.907 1.00 90.50 93 LEU A CA 1
ATOM 672 C C . LEU A 1 93 ? -5.451 5.685 -10.764 1.00 90.50 93 LEU A C 1
ATOM 674 O O . LEU A 1 93 ? -6.566 6.106 -10.443 1.00 90.50 93 LEU A O 1
ATOM 678 N N . ILE A 1 94 ? -4.879 4.653 -10.139 1.00 88.75 94 ILE A N 1
ATOM 679 C CA . ILE A 1 94 ? -5.492 3.997 -8.978 1.00 88.75 94 ILE A CA 1
ATOM 680 C C . ILE A 1 94 ? -5.559 4.978 -7.807 1.00 88.75 94 ILE A C 1
ATOM 682 O O . ILE A 1 94 ? -6.625 5.135 -7.209 1.00 88.75 94 ILE A O 1
ATOM 686 N N . LEU A 1 95 ? -4.465 5.691 -7.525 1.00 87.00 95 LEU A N 1
ATOM 687 C CA . LEU A 1 95 ? -4.409 6.685 -6.453 1.00 87.00 95 LEU A CA 1
ATOM 688 C C . LEU A 1 95 ? -5.450 7.791 -6.654 1.00 87.00 95 LEU A C 1
ATOM 690 O O . LEU A 1 95 ? -6.173 8.135 -5.722 1.00 87.00 95 LEU A O 1
ATOM 694 N N . GLN A 1 96 ? -5.600 8.283 -7.884 1.00 89.81 96 GLN A N 1
ATOM 695 C CA . GLN A 1 96 ? -6.602 9.289 -8.234 1.00 89.81 96 GLN A CA 1
ATOM 696 C C . GLN A 1 96 ? -8.036 8.773 -8.032 1.00 89.81 96 GLN A C 1
ATOM 698 O O . GLN A 1 96 ? -8.902 9.489 -7.516 1.00 89.81 96 GLN A O 1
ATOM 703 N N . ARG A 1 97 ? -8.310 7.513 -8.394 1.00 89.44 97 ARG A N 1
ATOM 704 C CA . ARG A 1 97 ? -9.619 6.889 -8.142 1.00 89.44 97 ARG A CA 1
ATOM 705 C C . ARG A 1 97 ? -9.909 6.691 -6.658 1.00 89.44 97 ARG A C 1
ATOM 707 O O . ARG A 1 97 ? -11.054 6.845 -6.243 1.00 89.44 97 ARG A O 1
ATOM 714 N N . VAL A 1 98 ? -8.907 6.350 -5.857 1.00 87.19 98 VAL A N 1
ATOM 715 C CA . VAL A 1 98 ? -9.084 6.216 -4.405 1.00 87.19 98 VAL A CA 1
ATOM 716 C C . VAL A 1 98 ? -9.301 7.589 -3.775 1.00 87.19 98 VAL A C 1
ATOM 718 O O . VAL A 1 98 ? -10.267 7.762 -3.036 1.00 87.19 98 VAL A O 1
ATOM 721 N N . ALA A 1 99 ? -8.484 8.581 -4.132 1.00 86.12 99 ALA A N 1
ATOM 722 C CA . ALA A 1 99 ? -8.604 9.946 -3.628 1.00 86.12 99 ALA A CA 1
ATOM 723 C C . ALA A 1 99 ? -9.990 10.545 -3.913 1.00 86.12 99 ALA A C 1
ATOM 725 O O . ALA A 1 99 ? -10.629 11.073 -3.007 1.00 86.12 99 ALA A O 1
ATOM 726 N N . SER A 1 100 ? -10.506 10.382 -5.135 1.00 85.19 100 SER A N 1
ATOM 727 C CA . SER A 1 100 ? -11.853 10.853 -5.495 1.00 85.19 100 SER A CA 1
ATOM 728 C C . SER A 1 100 ? -12.970 10.147 -4.718 1.00 85.19 100 SER A C 1
ATOM 730 O O . SER A 1 100 ? -13.936 10.789 -4.314 1.00 85.19 100 SER A O 1
ATOM 732 N N . ARG A 1 101 ? -12.838 8.8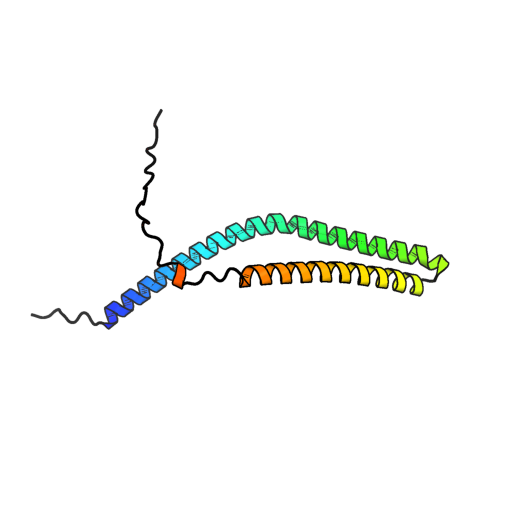44 -4.437 1.00 81.62 101 ARG A N 1
ATOM 733 C CA . ARG A 1 101 ? -13.806 8.110 -3.602 1.00 81.62 101 ARG A CA 1
ATOM 734 C C . ARG A 1 101 ? -13.776 8.544 -2.139 1.00 81.62 101 ARG A C 1
ATOM 736 O O . ARG A 1 101 ? -14.832 8.597 -1.515 1.00 81.62 101 ARG A O 1
ATOM 743 N N . VAL A 1 102 ? -12.596 8.828 -1.591 1.00 77.19 102 VAL A N 1
ATOM 744 C CA . VAL A 1 102 ? -12.450 9.313 -0.209 1.00 77.19 102 VAL A CA 1
ATOM 745 C C . VAL A 1 102 ? -13.050 10.710 -0.075 1.00 77.19 102 VAL A C 1
ATOM 747 O O . VAL A 1 102 ? -13.856 10.928 0.824 1.00 77.19 102 VAL A O 1
ATOM 750 N N . GLN A 1 103 ? -12.756 11.610 -1.016 1.00 77.38 103 GLN A N 1
ATOM 751 C CA . GLN A 1 103 ? -13.348 12.952 -1.048 1.00 77.38 103 GLN A CA 1
ATOM 752 C C . GLN A 1 103 ? -14.878 12.900 -1.174 1.00 77.38 103 GLN A C 1
ATOM 754 O O . GLN A 1 103 ? -15.577 13.602 -0.451 1.00 77.38 103 GLN A O 1
ATOM 759 N N . ALA A 1 104 ? -15.416 12.014 -2.019 1.00 74.19 104 ALA A N 1
ATOM 760 C CA . ALA A 1 104 ? -16.863 11.835 -2.152 1.00 74.19 104 ALA A CA 1
ATOM 761 C C . ALA A 1 104 ? -17.530 11.324 -0.860 1.00 74.19 104 ALA A C 1
ATOM 763 O O . ALA A 1 104 ? -18.648 11.721 -0.548 1.00 74.19 104 ALA A O 1
ATOM 764 N N . ARG A 1 105 ? -16.853 10.460 -0.089 1.00 69.44 105 ARG A N 1
ATOM 765 C CA . ARG A 1 105 ? -17.359 9.981 1.210 1.00 69.44 105 ARG A CA 1
ATOM 766 C C . ARG A 1 105 ? -17.302 11.055 2.294 1.00 69.44 105 ARG A C 1
ATOM 768 O O . ARG A 1 105 ? -18.219 11.126 3.101 1.00 69.44 105 ARG A O 1
ATOM 775 N N . GLN A 1 106 ? -16.267 11.893 2.296 1.00 68.38 106 GLN A N 1
ATOM 776 C CA . GLN A 1 106 ? -16.163 13.025 3.222 1.00 68.38 106 GLN A CA 1
ATOM 777 C C . GLN A 1 106 ? -17.258 14.065 2.954 1.00 68.38 106 GLN A C 1
ATOM 779 O O . GLN A 1 106 ? -17.945 14.469 3.883 1.00 68.38 106 GLN A O 1
ATOM 784 N N . ALA A 1 107 ? -17.527 14.381 1.684 1.00 63.22 107 ALA A N 1
ATOM 785 C CA . ALA A 1 107 ? -18.601 15.301 1.307 1.00 63.22 107 ALA A CA 1
ATOM 786 C C . ALA A 1 107 ? -20.009 14.817 1.716 1.00 63.22 107 ALA A C 1
ATOM 788 O O . ALA A 1 107 ? -20.883 15.635 1.985 1.00 63.22 107 ALA A O 1
ATOM 789 N N . LEU A 1 108 ? -20.237 13.499 1.778 1.00 60.69 108 LEU A N 1
ATOM 790 C CA . LEU A 1 108 ? -21.493 12.922 2.277 1.00 60.69 108 LEU A CA 1
ATOM 791 C C . LEU A 1 108 ? -21.581 12.955 3.810 1.00 60.69 108 LEU A C 1
ATOM 793 O O . LEU A 1 108 ? -22.662 13.165 4.347 1.00 60.69 108 LEU A O 1
ATOM 797 N N . SER A 1 109 ? -20.456 12.790 4.511 1.00 60.28 109 SER A N 1
ATOM 798 C CA . SER A 1 109 ? -20.406 12.853 5.977 1.00 60.28 109 SER A CA 1
ATOM 799 C C . SER A 1 109 ? -20.603 14.272 6.517 1.00 60.28 109 SER A C 1
ATOM 801 O O . SER A 1 109 ? -21.185 14.425 7.585 1.00 60.28 109 SER A O 1
ATOM 803 N N . ASP A 1 110 ? -20.155 15.295 5.783 1.00 59.97 110 ASP A N 1
ATOM 804 C CA . ASP A 1 110 ? -20.353 16.705 6.154 1.00 59.97 110 ASP A CA 1
ATOM 805 C C . ASP A 1 110 ? -21.786 17.194 5.864 1.00 59.97 110 ASP A C 1
ATOM 807 O O . ASP A 1 110 ? -22.243 18.173 6.450 1.00 59.97 110 ASP A O 1
ATOM 811 N N . GLY A 1 111 ? -22.518 16.508 4.976 1.00 57.31 111 GLY A N 1
ATOM 812 C CA . GLY A 1 111 ? -23.920 16.808 4.661 1.00 57.31 111 GLY A CA 1
ATOM 813 C C . GLY A 1 111 ? -24.931 16.217 5.652 1.00 57.31 111 GLY A C 1
ATOM 814 O O . GLY A 1 111 ? -26.051 16.713 5.742 1.00 57.31 111 GLY A O 1
ATOM 815 N N . GLU A 1 112 ? -24.540 15.193 6.416 1.00 53.84 112 GLU A N 1
ATOM 816 C CA . GLU A 1 112 ? -25.365 14.545 7.447 1.00 53.84 112 GLU A CA 1
ATOM 817 C C . GLU A 1 112 ? -25.009 15.061 8.850 1.00 53.84 112 GLU A C 1
ATOM 819 O O . GLU A 1 112 ? -24.952 14.324 9.834 1.00 53.84 112 GLU A O 1
ATOM 824 N N . GLN A 1 113 ? -24.751 16.364 8.964 1.00 48.94 113 GLN A N 1
ATOM 825 C CA . GLN A 1 113 ? -24.737 17.027 10.258 1.00 48.94 113 GLN A CA 1
ATOM 826 C C . GLN A 1 113 ? -26.191 17.135 10.731 1.00 48.94 113 GLN A C 1
ATOM 828 O O . GLN A 1 113 ? -26.909 18.075 10.394 1.00 48.94 113 GLN A O 1
ATOM 833 N N . VAL A 1 114 ? -26.646 16.115 11.463 1.00 58.59 114 VAL A N 1
ATOM 834 C CA . VAL A 1 114 ? -27.924 16.127 12.181 1.00 58.59 114 VAL A CA 1
ATOM 835 C C . VAL A 1 114 ? -27.923 17.346 13.094 1.00 58.59 114 VAL A C 1
ATOM 837 O O . VAL A 1 114 ? -27.209 17.380 14.096 1.00 58.59 114 VAL A O 1
ATOM 840 N N . ASP A 1 115 ? -28.699 18.355 12.710 1.00 55.72 115 ASP A N 1
ATOM 841 C CA . ASP A 1 115 ? -28.951 19.538 13.517 1.00 55.72 115 ASP A CA 1
ATOM 842 C C . ASP A 1 115 ? -29.538 19.084 14.868 1.00 55.72 115 ASP A C 1
ATOM 844 O O . ASP A 1 115 ? -30.652 18.538 14.896 1.00 55.72 115 ASP A O 1
ATOM 848 N N . PRO A 1 116 ? -28.821 19.265 15.996 1.00 56.41 116 PRO A N 1
ATOM 849 C CA . PRO A 1 116 ? -29.308 18.855 17.309 1.00 56.41 116 PRO A CA 1
ATOM 850 C C . PRO A 1 116 ? -30.607 19.576 17.697 1.00 56.41 116 PRO A C 1
ATOM 852 O O . PRO A 1 116 ? -31.321 19.089 18.572 1.00 56.41 116 PRO A O 1
ATOM 855 N N . ALA A 1 117 ? -30.970 20.672 17.018 1.00 56.72 117 ALA A N 1
ATOM 856 C CA . ALA A 1 117 ? -32.247 21.353 17.208 1.00 56.72 117 ALA A CA 1
ATOM 857 C C . ALA A 1 117 ? -33.458 20.559 16.676 1.00 56.72 117 ALA A C 1
ATOM 859 O O . ALA A 1 117 ? -34.587 20.815 17.092 1.00 56.72 117 ALA A O 1
ATOM 860 N N . THR A 1 118 ? -33.254 19.567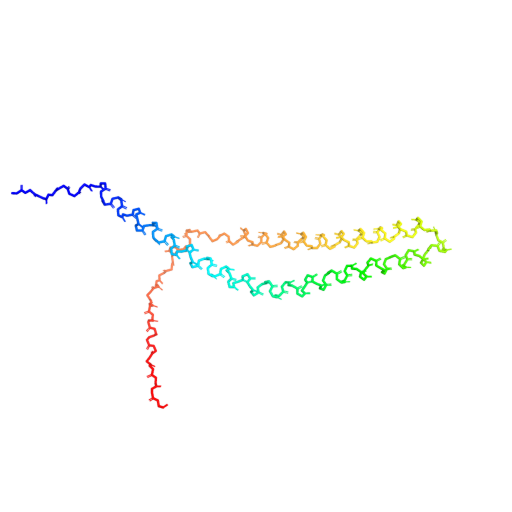 15.800 1.00 54.69 118 THR A N 1
ATOM 861 C CA . THR A 1 118 ? -34.355 18.748 15.250 1.00 54.69 118 THR A CA 1
ATOM 862 C C . THR A 1 118 ? -34.620 17.482 16.081 1.00 54.69 118 THR A C 1
ATOM 864 O O . THR A 1 118 ? -35.673 16.860 15.950 1.00 54.69 118 THR A O 1
ATOM 867 N N . ALA A 1 119 ? -33.714 17.110 16.996 1.00 52.91 119 ALA A N 1
ATOM 868 C CA . ALA A 1 119 ? -33.864 15.929 17.853 1.00 52.91 119 ALA A CA 1
ATOM 869 C C . ALA A 1 119 ? -34.910 16.096 18.979 1.00 52.91 119 ALA A C 1
ATOM 871 O O . ALA A 1 119 ? -35.318 15.101 19.578 1.00 52.91 119 ALA A O 1
ATOM 872 N N . GLU A 1 120 ? -35.386 17.318 19.246 1.00 51.53 120 GLU A N 1
ATOM 873 C CA . GLU A 1 120 ? -36.367 17.598 20.310 1.00 51.53 120 GLU A CA 1
ATOM 874 C C . GLU A 1 120 ? -37.843 17.560 19.865 1.00 51.53 120 GLU A C 1
ATOM 876 O O . GLU A 1 120 ? -38.731 17.789 20.682 1.00 51.53 120 GLU A O 1
ATOM 881 N N . THR A 1 121 ? -38.162 17.237 18.605 1.00 51.81 121 THR A N 1
ATOM 882 C CA . THR A 1 121 ? -39.562 17.272 18.110 1.00 51.81 121 THR A CA 1
ATOM 883 C C . THR A 1 121 ? -40.137 15.925 17.668 1.00 51.81 121 THR A C 1
ATOM 885 O O . THR A 1 121 ? -41.049 15.875 16.846 1.00 51.81 121 THR A O 1
ATOM 888 N N . LEU A 1 122 ? -39.688 14.816 18.265 1.00 52.72 122 LEU A N 1
ATOM 889 C CA . LEU A 1 122 ? -40.391 13.530 18.159 1.00 52.72 122 LEU A CA 1
ATOM 890 C C . LEU A 1 122 ? -41.286 13.295 19.392 1.00 52.72 122 LEU A C 1
ATOM 892 O O . LEU A 1 122 ? -40.786 12.876 20.438 1.00 52.72 122 LEU A O 1
ATOM 896 N N . PRO A 1 123 ? -42.611 13.528 19.298 1.00 52.06 123 PRO A N 1
ATOM 897 C CA . PRO A 1 123 ? -43.546 13.097 20.323 1.00 52.06 123 PRO A CA 1
ATOM 898 C C . PRO A 1 123 ? -43.731 11.578 20.228 1.00 52.06 123 PRO A C 1
ATOM 900 O O . PRO A 1 123 ? -44.116 11.052 19.186 1.00 52.06 123 PRO A O 1
ATOM 903 N N . GLY A 1 124 ? -43.496 10.876 21.336 1.00 58.59 124 GLY A N 1
ATOM 904 C CA . GLY A 1 124 ? -43.905 9.480 21.491 1.00 58.59 124 GLY A CA 1
ATOM 905 C C . GLY A 1 124 ? -42.782 8.467 21.301 1.00 58.59 124 GLY A C 1
ATOM 906 O O . GLY A 1 124 ? -42.746 7.735 20.316 1.00 58.59 124 GLY A O 1
ATOM 907 N N . ARG A 1 125 ? -41.908 8.353 22.306 1.00 46.88 125 ARG A N 1
ATOM 908 C CA . ARG A 1 125 ? -41.079 7.156 22.505 1.00 46.88 125 ARG A CA 1
ATOM 909 C C . ARG A 1 125 ? -41.438 6.465 23.818 1.00 46.88 125 ARG A C 1
ATOM 911 O O . ARG A 1 125 ? -40.578 6.185 24.642 1.00 46.88 125 ARG A O 1
ATOM 918 N N . ASP A 1 126 ? -42.723 6.163 23.965 1.00 57.75 126 ASP A N 1
ATOM 919 C CA . ASP A 1 126 ? -43.184 5.089 24.835 1.00 57.75 126 ASP A CA 1
ATOM 920 C C . ASP A 1 126 ? -43.220 3.809 24.003 1.00 57.75 126 ASP A C 1
ATOM 922 O O . ASP A 1 126 ? -43.975 3.711 23.039 1.00 57.75 126 ASP A O 1
ATOM 926 N N . THR A 1 127 ? -42.351 2.854 24.332 1.00 50.72 127 THR A N 1
ATOM 927 C CA . THR A 1 127 ? -42.644 1.412 24.456 1.00 50.72 127 THR A CA 1
ATOM 928 C C . THR A 1 127 ? -41.331 0.636 24.537 1.00 50.72 127 THR A C 1
ATOM 930 O O . THR A 1 127 ? -40.805 0.095 23.566 1.00 50.72 127 THR A O 1
ATOM 933 N N . TYR A 1 128 ? -40.819 0.527 25.763 1.00 46.50 128 TYR A N 1
ATOM 934 C CA . TYR A 1 128 ? -40.091 -0.670 26.163 1.00 46.50 128 TYR A CA 1
ATOM 935 C C . TYR A 1 128 ? -41.063 -1.852 26.057 1.00 46.50 128 TYR A C 1
ATOM 937 O O . TYR A 1 128 ? -41.971 -1.984 26.874 1.00 46.50 128 TYR A O 1
ATOM 945 N N . SER A 1 129 ? -40.897 -2.702 25.045 1.00 51.53 129 SER A N 1
ATOM 946 C CA . SER A 1 129 ? -41.471 -4.048 25.051 1.00 51.53 129 SER A CA 1
ATOM 947 C C . SER A 1 129 ? -40.373 -5.029 25.441 1.00 51.53 129 SER A C 1
ATOM 949 O O . SER A 1 129 ? -39.571 -5.502 24.640 1.00 51.53 129 SER A O 1
ATOM 951 N N . THR A 1 130 ? -40.324 -5.289 26.742 1.00 50.12 130 THR A N 1
ATOM 952 C CA . THR A 1 130 ? -39.633 -6.401 27.384 1.00 50.12 130 THR A CA 1
ATOM 953 C C . THR A 1 130 ? -40.149 -7.700 26.768 1.00 50.12 130 THR A C 1
ATOM 955 O O . THR A 1 130 ? -41.221 -8.188 27.123 1.00 50.12 130 THR A O 1
ATOM 958 N N . HIS A 1 131 ? -39.411 -8.269 25.817 1.00 47.16 131 HIS A N 1
ATOM 959 C CA . HIS A 1 131 ? -39.704 -9.605 25.312 1.00 47.16 131 HIS A CA 1
ATOM 960 C C . HIS A 1 131 ? -39.148 -10.630 26.311 1.00 47.16 131 HIS A C 1
ATOM 962 O O . HIS A 1 131 ? -38.029 -11.119 26.188 1.00 47.16 131 HIS A O 1
ATOM 968 N N . THR A 1 132 ? -39.928 -10.933 27.348 1.00 52.19 132 THR A N 1
ATOM 969 C CA . THR A 1 132 ? -39.705 -12.092 28.218 1.00 52.19 132 THR A CA 1
ATOM 970 C C . THR A 1 132 ? -40.105 -13.355 27.455 1.00 52.19 132 THR A C 1
ATOM 972 O O . THR A 1 132 ? -41.247 -13.808 27.491 1.00 52.19 132 THR A O 1
ATOM 975 N N . GLY A 1 133 ? -39.155 -13.914 26.707 1.00 50.44 133 GLY A N 1
ATOM 976 C CA . GLY A 1 133 ? -39.273 -15.256 26.145 1.00 50.44 133 GLY A CA 1
ATOM 977 C C . GLY A 1 133 ? -39.280 -16.290 27.270 1.00 50.44 133 GLY A C 1
ATOM 978 O O . GLY A 1 133 ? -38.278 -16.487 27.953 1.00 50.44 133 GLY A O 1
ATOM 979 N N . THR A 1 134 ? -40.424 -16.929 27.485 1.00 55.16 134 THR A N 1
ATOM 980 C CA . THR A 1 134 ? -40.566 -18.114 28.335 1.00 55.16 134 THR A CA 1
ATOM 981 C C . THR A 1 134 ? -39.945 -19.336 27.639 1.00 55.16 134 THR A C 1
ATOM 983 O O . THR A 1 134 ? -40.102 -19.488 26.426 1.00 55.16 134 THR A O 1
ATOM 986 N N . PRO A 1 135 ? -39.246 -20.231 28.363 1.00 58.53 135 PRO A N 1
ATOM 987 C CA . PRO A 1 135 ? -38.714 -21.459 27.786 1.00 58.53 135 PRO A CA 1
ATOM 988 C C . PRO A 1 135 ? -39.843 -22.479 27.604 1.00 58.53 135 PRO A C 1
ATOM 990 O O . PRO A 1 135 ? -40.503 -22.879 28.564 1.00 58.53 135 PRO A O 1
ATOM 993 N N . ASN A 1 136 ? -40.071 -22.904 26.362 1.00 61.53 136 ASN A N 1
ATOM 994 C CA . ASN A 1 136 ? -40.994 -23.990 26.055 1.00 61.53 136 ASN A CA 1
ATOM 995 C C . ASN A 1 136 ? -40.304 -25.332 26.336 1.00 61.53 136 ASN A C 1
ATOM 997 O O . ASN A 1 136 ? -39.372 -25.717 25.633 1.00 61.53 136 ASN A O 1
ATOM 1001 N N . VAL A 1 137 ? -40.765 -26.015 27.382 1.00 62.12 137 VAL A N 1
ATOM 1002 C CA . VAL A 1 137 ? -40.448 -27.413 27.676 1.00 62.12 137 VAL A CA 1
ATOM 1003 C C . VAL A 1 137 ? -41.436 -28.281 26.907 1.00 62.12 137 VAL A C 1
ATOM 1005 O O . VAL A 1 137 ? -42.608 -28.336 27.284 1.00 62.12 137 VAL A O 1
ATOM 1008 N N . ARG A 1 138 ? -40.959 -28.982 25.877 1.00 58.81 138 ARG A N 1
ATOM 1009 C CA . ARG A 1 138 ? -41.503 -30.268 25.426 1.00 58.81 138 ARG A CA 1
ATOM 1010 C C . ARG A 1 138 ? -40.403 -31.133 24.838 1.00 58.81 138 ARG A C 1
ATOM 1012 O O . ARG A 1 138 ? -39.630 -30.599 24.016 1.00 58.81 138 ARG A O 1
#

Sequence (138 aa):
MAQQELSVSQIISRVVDALGAQLELQAELFKAELSQGMSTLAQDLLPMALAGAFFGLGYTLASVGFVLALAKTIGLWGGFLLIGALNLLMGGLILQRVASRVQARQALSDGEQVDPATAETLPGRDTYSTHTGTPNVR

Foldseek 3Di:
DDDPCPDPVVVVVVVVVVVVVVVVVVVVVVVVVVVVVCVVVCVVVVVVVVVVVVVVVVVVVVLVVQLVVCCVPQRSVVSCVVSVVVVVVVVVVVVVVVVVVVVVVVVVVVVPPPDPVVVPPDPDPDDDPPPPDDDDDD

Radius of gyration: 31.29 Å; chains: 1; bounding box: 62×52×99 Å

Secondary structure (DSSP, 8-state):
-------HHHHHHHHHHHHHHHHHHHHHHHHHHHHHHHHHHHHHHHHHHHHHHHHHHHHHHHHHHHHHHHHHHHHHHHHHHHHHHHHHHHHHHHHHHHHHHHHHHHHHHHH----GGGTT------------------

pLDDT: mean 74.1, std 14.03, range [41.28, 91.69]